Protein AF-A0A2I1HWB1-F1 (afdb_monomer_lite)

Radius of gyration: 27.16 Å; chains: 1; bounding box: 50×73×64 Å

Foldseek 3Di:
DDDDPDDPDPPPPPVPVVVVVVVVVVLVVLCVVPVDPVVSVVVVVVVVVVVVVVVVVVVVVVVVLVVLQVLDDDLVNVVQQLVQQDPQLFGAQDPSNCVSVVHPDLVVQLVVVLVPDPDPVVVPFDSSLSRRLSSLVSCVRRVVVPCVSCVVSSVSSLVSNCVRNVDVVVSVVRD

Structure (mmCIF, N/CA/C/O backbone):
data_AF-A0A2I1HWB1-F1
#
_entry.id   AF-A0A2I1HWB1-F1
#
loop_
_atom_site.group_PDB
_atom_site.id
_atom_site.type_symbol
_atom_site.label_atom_id
_atom_site.label_alt_id
_atom_site.label_comp_id
_atom_site.label_asym_id
_atom_site.label_entity_id
_atom_site.label_seq_id
_atom_site.pdbx_PDB_ins_code
_atom_site.Cartn_x
_atom_site.Cartn_y
_atom_site.Cartn_z
_atom_site.occupancy
_atom_site.B_iso_or_equiv
_atom_site.auth_seq_id
_atom_site.auth_comp_id
_atom_site.auth_asym_id
_atom_site.auth_atom_id
_atom_site.pdbx_PDB_model_num
ATOM 1 N N . MET A 1 1 ? -14.215 53.700 -42.408 1.00 37.03 1 MET A N 1
ATOM 2 C CA . MET A 1 1 ? -14.266 52.591 -41.430 1.00 37.03 1 MET A CA 1
ATOM 3 C C . MET A 1 1 ? -14.197 53.229 -40.049 1.00 37.03 1 MET A C 1
ATOM 5 O O . MET A 1 1 ? -13.165 53.794 -39.734 1.00 37.03 1 MET A O 1
ATOM 9 N N . LEU A 1 2 ? -15.313 53.517 -39.370 1.00 34.25 2 LEU A N 1
ATOM 10 C CA . LEU A 1 2 ? -16.105 52.583 -38.546 1.00 34.25 2 LEU A CA 1
ATOM 11 C C . LEU A 1 2 ? -15.221 51.738 -37.621 1.00 34.25 2 LEU A C 1
ATOM 13 O O . LEU A 1 2 ? -14.525 50.856 -38.109 1.00 34.25 2 LEU A O 1
ATOM 17 N N . GLY A 1 3 ? -15.300 51.977 -36.308 1.00 31.09 3 GLY A N 1
ATOM 18 C CA . GLY A 1 3 ? -14.721 51.062 -35.323 1.00 31.09 3 GLY A CA 1
ATOM 19 C C . GLY A 1 3 ? -14.588 51.620 -33.908 1.00 31.09 3 GLY A C 1
ATOM 20 O O . GLY A 1 3 ? -13.484 51.863 -33.449 1.00 31.09 3 GLY A O 1
ATOM 21 N N . TYR A 1 4 ? -15.724 51.824 -33.245 1.00 31.94 4 TYR A N 1
ATOM 22 C CA . TYR A 1 4 ? -15.914 52.014 -31.803 1.00 31.94 4 TYR A CA 1
ATOM 23 C C . TYR A 1 4 ? -14.840 51.389 -30.889 1.00 31.94 4 TYR A C 1
ATOM 25 O O . TYR A 1 4 ? -14.662 50.173 -30.892 1.00 31.94 4 TYR A O 1
ATOM 33 N N . LEU A 1 5 ? -14.278 52.181 -29.971 1.00 36.12 5 LEU A N 1
ATOM 34 C CA . LEU A 1 5 ? -13.826 51.670 -28.674 1.00 36.12 5 LEU A CA 1
ATOM 35 C C . LEU A 1 5 ? -14.910 51.990 -27.643 1.00 36.12 5 LEU A C 1
ATOM 37 O O . LEU A 1 5 ? -15.024 53.106 -27.141 1.00 36.12 5 LEU A O 1
ATOM 41 N N . ARG A 1 6 ? -15.766 50.989 -27.408 1.00 40.72 6 ARG A N 1
ATOM 42 C CA . ARG A 1 6 ? -16.712 50.940 -26.291 1.00 40.72 6 ARG A CA 1
ATOM 43 C C . ARG A 1 6 ? -15.929 50.935 -24.979 1.00 40.72 6 ARG A C 1
ATOM 45 O O . ARG A 1 6 ? -14.989 50.163 -24.815 1.00 40.72 6 ARG A O 1
ATOM 52 N N . THR A 1 7 ? -16.373 51.762 -24.044 1.00 40.53 7 THR A N 1
ATOM 53 C CA . THR A 1 7 ? -16.008 51.720 -22.630 1.00 40.53 7 THR A CA 1
ATOM 54 C C . THR A 1 7 ? -16.395 50.362 -22.044 1.00 40.53 7 THR A C 1
ATOM 56 O O . THR A 1 7 ? -17.582 50.044 -21.971 1.00 40.53 7 THR A O 1
ATOM 59 N N . ALA A 1 8 ? -15.415 49.557 -21.635 1.00 36.12 8 ALA A N 1
ATOM 60 C CA . ALA A 1 8 ? -15.662 48.403 -20.782 1.00 36.12 8 ALA A CA 1
ATOM 61 C C . ALA A 1 8 ? -15.860 48.916 -19.351 1.00 36.12 8 ALA A C 1
ATOM 63 O O . ALA A 1 8 ? -14.902 49.159 -18.620 1.00 36.12 8 ALA A O 1
ATOM 64 N N . THR A 1 9 ? -17.118 49.149 -18.985 1.00 39.22 9 THR A N 1
ATOM 65 C CA . THR A 1 9 ? -17.542 49.215 -17.590 1.00 39.22 9 THR A CA 1
ATOM 66 C C . THR A 1 9 ? -17.206 47.881 -16.932 1.00 39.22 9 THR A C 1
ATOM 68 O O . THR A 1 9 ? -17.590 46.816 -17.411 1.00 39.22 9 THR A O 1
ATOM 71 N N . THR A 1 10 ? -16.430 47.950 -15.860 1.00 41.94 10 THR A N 1
ATOM 72 C CA . THR A 1 10 ? -16.093 46.834 -14.983 1.00 41.94 10 THR A CA 1
ATOM 73 C C . THR A 1 10 ? -17.340 46.388 -14.222 1.00 41.94 10 THR A C 1
ATOM 75 O O . THR A 1 10 ? -17.649 46.937 -13.167 1.00 41.94 10 THR A O 1
ATOM 78 N N . ASP A 1 11 ? -18.050 45.382 -14.729 1.00 41.69 11 ASP A N 1
ATOM 79 C CA . ASP A 1 11 ? -19.079 44.659 -13.969 1.00 41.69 11 ASP A CA 1
ATOM 80 C C . ASP A 1 11 ? -18.426 43.657 -13.001 1.00 41.69 11 ASP A C 1
ATOM 82 O O . ASP A 1 11 ? -18.587 42.443 -13.122 1.00 41.69 11 ASP A O 1
ATOM 86 N N . THR A 1 12 ? -17.671 44.167 -12.023 1.00 48.50 12 THR A N 1
ATOM 87 C CA . THR A 1 12 ? -17.105 43.349 -10.931 1.00 48.50 12 THR A CA 1
ATOM 88 C C . THR A 1 12 ? -17.869 43.518 -9.607 1.00 48.50 12 THR A C 1
ATOM 90 O O . THR A 1 12 ? -17.564 42.822 -8.647 1.00 48.50 12 THR A O 1
ATOM 93 N N . ASP A 1 13 ? -18.915 44.353 -9.538 1.00 46.59 13 ASP A N 1
ATOM 94 C CA . ASP A 1 13 ? -19.589 44.659 -8.259 1.00 46.59 13 ASP A CA 1
ATOM 95 C C . ASP A 1 13 ? -20.972 44.014 -8.042 1.00 46.59 13 ASP A C 1
ATOM 97 O O . ASP A 1 13 ? -21.455 43.968 -6.910 1.00 46.59 13 ASP A O 1
ATOM 101 N N . ASN A 1 14 ? -21.610 43.419 -9.057 1.00 46.72 14 ASN A N 1
ATOM 102 C CA . ASN A 1 14 ? -22.974 42.881 -8.887 1.00 46.72 14 ASN A CA 1
ATOM 103 C C . ASN A 1 14 ? -23.037 41.441 -8.327 1.00 46.72 14 ASN A C 1
A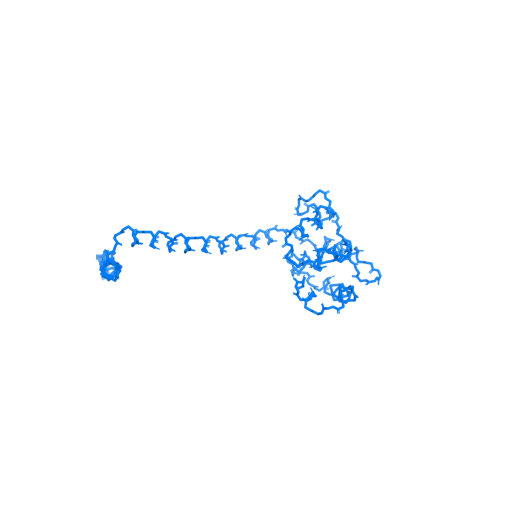TOM 105 O O . ASN A 1 14 ? -24.081 40.989 -7.863 1.00 46.72 14 ASN A O 1
ATOM 109 N N . SER A 1 15 ? -21.925 40.696 -8.338 1.00 49.84 15 SER A N 1
ATOM 110 C CA . SER A 1 15 ? -21.883 39.320 -7.804 1.00 49.84 15 SER A CA 1
ATOM 111 C C . SER A 1 15 ? -21.614 39.263 -6.291 1.00 49.84 15 SER A C 1
ATOM 113 O O . SER A 1 15 ? -21.851 38.230 -5.663 1.00 49.84 15 SER A O 1
ATOM 115 N N . SER A 1 16 ? -21.116 40.354 -5.701 1.00 59.69 16 SER A N 1
ATOM 116 C CA . SER A 1 16 ? -20.668 40.426 -4.302 1.00 59.69 16 SER A CA 1
ATOM 117 C C . SER A 1 16 ? -21.818 40.715 -3.318 1.00 59.69 16 SER A C 1
ATOM 119 O O . SER A 1 16 ? -21.900 40.119 -2.237 1.00 59.69 16 SER A O 1
ATOM 121 N N . SER A 1 17 ? -22.774 41.567 -3.708 1.00 68.69 17 SER A N 1
ATOM 122 C CA . SER A 1 17 ? -23.913 41.969 -2.862 1.00 68.69 17 SER A CA 1
ATOM 123 C C . SER A 1 17 ? -24.892 40.818 -2.596 1.00 68.69 17 SER A C 1
ATOM 125 O O . SER A 1 17 ? -25.310 40.597 -1.462 1.00 68.69 17 SER A O 1
ATOM 127 N N . ALA A 1 18 ? -25.198 40.005 -3.611 1.00 73.38 18 ALA A N 1
ATOM 128 C CA . ALA A 1 18 ? -26.152 38.905 -3.474 1.00 73.38 18 ALA A CA 1
ATOM 129 C C . ALA A 1 18 ? -25.617 37.740 -2.618 1.00 73.38 18 ALA A C 1
ATOM 131 O O . ALA A 1 18 ? -26.373 37.099 -1.883 1.00 73.38 18 ALA A O 1
ATOM 132 N N . VAL A 1 19 ? -24.315 37.440 -2.706 1.00 77.56 19 VAL A N 1
ATOM 133 C CA . VAL A 1 19 ? -23.676 36.389 -1.891 1.00 77.56 19 VAL A CA 1
ATOM 134 C C . VAL A 1 19 ? -23.590 36.825 -0.430 1.00 77.56 19 VAL A C 1
ATOM 136 O O . VAL A 1 19 ? -23.926 36.046 0.465 1.00 77.56 19 VAL A O 1
ATOM 139 N N . SER A 1 20 ? -23.210 38.080 -0.184 1.00 83.44 20 SER A N 1
ATOM 140 C CA . SER A 1 20 ? -23.140 38.636 1.170 1.00 83.44 20 SER A CA 1
ATOM 141 C C . SER A 1 20 ? -24.519 38.754 1.832 1.00 83.44 20 SER A C 1
ATOM 143 O O . SER A 1 20 ? -24.651 38.395 3.004 1.00 83.44 20 SER A O 1
ATOM 145 N N . GLU A 1 21 ? -25.571 39.133 1.097 1.00 91.12 21 GLU A N 1
ATOM 146 C CA . GLU A 1 21 ? -26.950 39.128 1.613 1.00 91.12 21 GLU A CA 1
ATOM 147 C C . GLU A 1 21 ? -27.438 37.727 2.000 1.00 91.12 21 GLU A C 1
ATOM 149 O O . GLU A 1 21 ? -28.035 37.545 3.064 1.00 91.12 21 GLU A O 1
ATOM 154 N N . LYS A 1 22 ? -27.184 36.717 1.158 1.00 91.75 22 LYS A N 1
ATOM 155 C CA . LYS A 1 22 ? -27.556 35.324 1.456 1.00 91.75 22 LYS A CA 1
ATOM 156 C C . LYS A 1 22 ? -26.813 34.794 2.680 1.00 91.75 22 LYS A C 1
ATOM 158 O O . LYS A 1 22 ? -27.425 34.141 3.522 1.00 91.75 22 LYS A O 1
ATOM 163 N N . TYR A 1 23 ? -25.523 35.109 2.802 1.00 88.00 23 TYR A N 1
ATOM 164 C CA . TYR A 1 23 ? -24.730 34.749 3.974 1.00 88.00 23 TYR A CA 1
ATOM 165 C C . TYR A 1 23 ? -25.284 35.401 5.246 1.00 88.00 23 TYR A C 1
ATOM 167 O O . TYR A 1 23 ? -25.476 34.718 6.250 1.00 88.00 23 TYR A O 1
ATOM 175 N N . LYS A 1 24 ? -25.622 36.695 5.190 1.00 91.81 24 LYS A N 1
ATOM 176 C CA . LYS A 1 24 ? -26.217 37.417 6.320 1.00 91.81 24 LYS A CA 1
ATOM 177 C C . LYS A 1 24 ? -27.532 36.777 6.777 1.00 91.81 24 LYS A C 1
ATOM 179 O O . LYS A 1 24 ? -27.665 36.474 7.957 1.00 91.81 24 LYS A O 1
ATOM 184 N N . LYS A 1 25 ? -28.447 36.475 5.847 1.00 93.75 25 LYS A N 1
ATOM 185 C CA . LYS A 1 25 ? -29.715 35.782 6.152 1.00 93.75 25 LYS A CA 1
ATOM 186 C C . LYS A 1 25 ? -29.494 34.406 6.787 1.00 93.75 25 LYS A C 1
ATOM 188 O O . LYS A 1 25 ? -30.199 34.041 7.722 1.00 93.75 25 LYS A O 1
ATOM 193 N N . ALA A 1 26 ? -28.508 33.645 6.308 1.00 91.38 26 ALA A N 1
ATOM 194 C CA . ALA A 1 26 ? -28.163 32.349 6.893 1.00 91.38 26 ALA A CA 1
ATOM 195 C C . ALA A 1 26 ? -27.617 32.481 8.326 1.00 91.38 26 ALA A C 1
ATOM 197 O O . ALA A 1 26 ? -27.939 31.657 9.182 1.00 91.38 26 ALA A O 1
ATOM 198 N N . ARG A 1 27 ? -26.831 33.530 8.604 1.00 90.75 27 ARG A N 1
ATOM 199 C CA . ARG A 1 27 ? -26.348 33.833 9.960 1.00 90.75 27 ARG A CA 1
ATOM 200 C C . ARG A 1 27 ? -27.473 34.263 10.889 1.00 90.75 27 ARG A C 1
ATOM 202 O O . ARG A 1 27 ? -27.588 33.695 11.962 1.00 90.75 27 ARG A O 1
ATOM 209 N N . GLU A 1 28 ? -28.343 35.167 10.450 1.00 94.19 28 GLU A N 1
ATOM 210 C CA . GLU A 1 28 ? -29.527 35.584 11.217 1.00 94.19 28 GLU A CA 1
ATOM 211 C C . GLU A 1 28 ? -30.440 34.394 11.557 1.00 94.19 28 GLU A C 1
ATOM 213 O O . GLU A 1 28 ? -30.919 34.274 12.687 1.00 94.19 28 GLU A O 1
ATOM 218 N N . TYR A 1 29 ? -30.637 33.475 10.605 1.00 94.31 29 TYR A N 1
ATOM 219 C CA . TYR A 1 29 ? -31.360 32.227 10.845 1.00 94.31 29 TYR A CA 1
ATOM 220 C C . TYR A 1 29 ? -30.686 31.377 11.931 1.00 94.31 29 TYR A C 1
ATOM 222 O O . TYR A 1 29 ? -31.354 30.987 12.885 1.00 94.31 29 TYR A O 1
ATOM 230 N N . LEU A 1 30 ? -29.375 31.125 11.831 1.00 91.75 30 LEU A N 1
ATOM 231 C CA . LEU A 1 30 ? -28.627 30.354 12.834 1.00 91.75 30 LEU A CA 1
ATOM 232 C C . LEU A 1 30 ? -28.703 30.989 14.226 1.00 91.75 30 LEU A C 1
ATOM 234 O O . LEU A 1 30 ? -29.016 30.283 15.183 1.00 91.75 30 LEU A O 1
ATOM 238 N N . SER A 1 31 ? -28.510 32.307 14.329 1.00 93.00 31 SER A N 1
ATOM 239 C CA . SER A 1 31 ? -28.640 33.035 15.597 1.00 93.00 31 SER A CA 1
ATOM 240 C C . SER A 1 31 ? -30.031 32.866 16.207 1.00 93.00 31 SER A C 1
ATOM 242 O O . SER A 1 31 ? -30.157 32.656 17.412 1.00 93.00 31 SER A O 1
ATOM 244 N N . THR A 1 32 ? -31.078 32.899 15.373 1.00 95.19 32 THR A N 1
ATOM 245 C CA . THR A 1 32 ? -32.471 32.700 15.810 1.00 95.19 32 THR A CA 1
ATOM 246 C C . THR A 1 32 ? -32.729 31.270 16.289 1.00 95.19 32 THR A C 1
ATOM 248 O O . THR A 1 32 ? -33.446 31.077 17.265 1.00 95.19 32 THR A O 1
ATOM 251 N N . GLN A 1 33 ? -32.163 30.264 15.614 1.00 94.75 33 GLN A N 1
ATOM 252 C CA . GLN A 1 33 ? -32.350 28.856 15.984 1.00 94.75 33 GLN A CA 1
ATOM 253 C C . GLN A 1 33 ? -31.586 28.470 17.256 1.00 94.75 33 GLN A C 1
ATOM 255 O O . GLN A 1 33 ? -32.083 27.672 18.046 1.00 94.75 33 GLN A O 1
ATOM 260 N N . ILE A 1 34 ? -30.372 28.996 17.434 1.00 93.88 34 ILE A N 1
ATOM 261 C CA . ILE A 1 34 ? -29.475 28.597 18.525 1.00 93.88 34 ILE A CA 1
ATOM 262 C C . ILE A 1 34 ? -29.767 29.405 19.793 1.00 93.88 34 ILE A C 1
ATOM 264 O O . ILE A 1 34 ? -29.748 28.849 20.887 1.00 93.88 34 ILE A O 1
ATOM 268 N N . GLY A 1 35 ? -30.023 30.712 19.667 1.00 92.19 35 GLY A N 1
ATOM 269 C CA . GLY A 1 35 ? -30.305 31.603 20.800 1.00 92.19 35 GLY A CA 1
ATOM 270 C C . GLY A 1 35 ? -29.120 31.866 21.745 1.00 92.19 35 GLY A C 1
ATOM 271 O O . GLY A 1 35 ? -29.223 32.724 22.618 1.00 92.19 35 GLY A O 1
ATOM 272 N N . ASP A 1 36 ? -27.992 31.177 21.555 1.00 95.25 36 ASP A N 1
ATOM 273 C CA . ASP A 1 36 ? -26.737 31.333 22.292 1.00 95.25 36 ASP A CA 1
ATOM 274 C C . ASP A 1 36 ? -25.605 31.695 21.321 1.00 95.25 36 ASP A C 1
ATOM 276 O O . ASP A 1 36 ? -25.228 30.924 20.434 1.00 95.25 36 ASP A O 1
ATOM 280 N N . LYS A 1 37 ? -25.049 32.895 21.509 1.00 90.31 37 LYS A N 1
ATOM 281 C CA . LYS A 1 37 ? -23.998 33.443 20.651 1.00 90.31 37 LYS A CA 1
ATOM 282 C C . LYS A 1 37 ? -22.680 32.668 20.753 1.00 90.31 37 LYS A C 1
ATOM 284 O O . LYS A 1 37 ? -22.003 32.508 19.740 1.00 90.31 37 LYS A O 1
ATOM 289 N N . HIS A 1 38 ? -22.308 32.202 21.946 1.00 91.56 38 HIS A N 1
ATOM 290 C CA . HIS A 1 38 ? -21.062 31.458 22.137 1.00 91.56 38 HIS A CA 1
ATOM 291 C C . HIS A 1 38 ? -21.160 30.089 21.461 1.00 91.56 38 HIS A C 1
ATOM 293 O O . HIS A 1 38 ? -20.250 29.682 20.740 1.00 91.56 38 HIS A O 1
ATOM 299 N N . LEU A 1 39 ? -22.299 29.412 21.629 1.00 91.69 39 LEU A N 1
ATOM 300 C CA . LEU A 1 39 ? -22.554 28.133 20.973 1.00 91.69 39 LEU A CA 1
ATOM 301 C C . LEU A 1 39 ? -22.601 28.271 19.442 1.00 91.69 39 LEU A C 1
ATOM 303 O O . LEU A 1 39 ? -22.058 27.421 18.736 1.00 91.69 39 LEU A O 1
ATOM 307 N N . GLU A 1 40 ? -23.207 29.342 18.915 1.00 90.56 40 GLU A N 1
ATOM 308 C CA . GLU A 1 40 ? -23.186 29.635 17.476 1.00 90.56 40 GLU A CA 1
ATOM 309 C C . GLU A 1 40 ? -21.745 29.762 16.951 1.00 90.56 40 GLU A C 1
ATOM 311 O O . GLU A 1 40 ? -21.378 29.091 15.980 1.00 90.56 40 GLU A O 1
ATOM 316 N N . GLU A 1 41 ? -20.922 30.601 17.588 1.00 91.50 41 GLU A N 1
ATOM 317 C CA . GLU A 1 41 ? -19.525 30.814 17.191 1.00 91.50 41 GLU A CA 1
ATOM 318 C C . GLU A 1 41 ? -18.714 29.510 17.224 1.00 91.50 41 GLU A C 1
ATOM 320 O O . GLU A 1 41 ? -17.980 29.218 16.270 1.00 91.50 41 GLU A O 1
ATOM 325 N N . ASP A 1 42 ? -18.906 28.689 18.260 1.00 92.94 42 ASP A N 1
ATOM 326 C CA . ASP A 1 42 ? -18.266 27.379 18.385 1.00 92.94 42 ASP A CA 1
ATOM 327 C C . ASP A 1 42 ? -18.670 26.424 17.253 1.00 92.94 42 ASP A C 1
ATOM 329 O O . ASP A 1 42 ? -17.800 25.792 16.644 1.00 92.94 42 ASP A O 1
ATOM 333 N N . ILE A 1 43 ? -19.961 26.355 16.902 1.00 91.94 43 ILE A N 1
ATOM 334 C CA . ILE A 1 43 ? -20.465 25.501 15.811 1.00 91.94 43 ILE A CA 1
ATOM 335 C C . ILE A 1 43 ? -19.853 25.905 14.469 1.00 91.94 43 ILE A C 1
ATOM 337 O O . ILE A 1 43 ? -19.418 25.044 13.698 1.00 91.94 43 ILE A O 1
ATOM 341 N N . ILE A 1 44 ? -19.791 27.202 14.170 1.00 92.75 44 ILE A N 1
ATOM 342 C CA . ILE A 1 44 ? -19.230 27.684 12.900 1.00 92.75 44 ILE A CA 1
ATOM 343 C C . ILE A 1 44 ? -17.732 27.451 12.840 1.00 92.75 44 ILE A C 1
ATOM 345 O O . ILE A 1 44 ? -17.224 27.019 11.804 1.00 92.75 44 ILE A O 1
ATOM 349 N N . LYS A 1 45 ? -17.019 27.700 13.940 1.00 94.25 45 LYS A N 1
ATOM 350 C CA . LYS A 1 45 ? -15.582 27.439 14.022 1.00 94.25 45 LYS A CA 1
ATOM 351 C C . LYS A 1 45 ? -15.288 25.953 13.837 1.00 94.25 45 LYS A C 1
ATOM 353 O O . LYS A 1 45 ? -14.411 25.608 13.046 1.00 94.25 45 LYS A O 1
ATOM 358 N N . ALA A 1 46 ? -16.044 25.081 14.506 1.00 95.38 46 ALA A N 1
ATOM 359 C CA . ALA A 1 46 ? -15.924 23.635 14.355 1.00 95.38 46 ALA A CA 1
ATOM 360 C C . ALA A 1 46 ? -16.229 23.189 12.917 1.00 95.38 46 ALA A C 1
ATOM 362 O O . ALA A 1 46 ? -15.443 22.456 12.320 1.00 95.38 46 ALA A O 1
ATOM 363 N N . SER A 1 47 ? -17.316 23.689 12.325 1.00 94.62 47 SER A N 1
ATOM 364 C CA . SER A 1 47 ? -17.713 23.357 10.950 1.00 94.62 47 SER A CA 1
ATOM 365 C C . SER A 1 47 ? -16.678 23.830 9.925 1.00 94.62 47 SER A C 1
ATOM 367 O O . SER A 1 47 ? -16.284 23.068 9.045 1.00 94.62 47 SER A O 1
ATOM 369 N N . SER A 1 48 ? -16.185 25.064 10.068 1.00 93.88 48 SER A N 1
ATOM 370 C CA . SER A 1 48 ? -15.125 25.628 9.224 1.00 93.88 48 SER A CA 1
ATOM 371 C C . SER A 1 48 ? -13.848 24.795 9.310 1.00 93.88 48 SER A C 1
ATOM 373 O O . SER A 1 48 ? -13.281 24.419 8.284 1.00 93.88 48 SER A O 1
ATOM 375 N N . LYS A 1 49 ? -13.446 24.412 10.530 1.00 94.94 49 LYS A N 1
ATOM 376 C CA . LYS A 1 49 ? -12.303 23.524 10.747 1.00 94.94 49 LYS A CA 1
ATOM 377 C C . LYS A 1 49 ? -12.474 22.190 10.019 1.00 94.94 49 LYS A C 1
ATOM 379 O O . LYS A 1 49 ? -11.568 21.794 9.300 1.00 94.94 49 LYS A O 1
ATOM 384 N N . VAL A 1 50 ? -13.634 21.537 10.127 1.00 96.56 50 VAL A N 1
ATOM 385 C CA . VAL A 1 50 ? -13.895 20.265 9.425 1.00 96.56 50 VAL A CA 1
ATOM 386 C C . VAL A 1 50 ? -13.768 20.419 7.906 1.00 96.56 50 VAL A C 1
ATOM 388 O O . VAL A 1 50 ? -13.165 19.564 7.256 1.00 96.56 50 VAL A O 1
ATOM 391 N N . VAL A 1 51 ? -14.298 21.505 7.331 1.00 94.25 51 VAL A N 1
ATOM 392 C CA . VAL A 1 51 ? -14.183 21.781 5.888 1.00 94.25 51 VAL A CA 1
ATOM 393 C C . VAL A 1 51 ? -12.721 21.966 5.474 1.00 94.25 51 VAL A C 1
ATOM 395 O O . VAL A 1 51 ? -12.299 21.396 4.464 1.00 94.25 51 VAL A O 1
ATOM 398 N N . ILE A 1 52 ? -11.944 22.725 6.252 1.00 93.94 52 ILE A N 1
ATOM 399 C CA . ILE A 1 52 ? -10.514 22.955 6.003 1.00 93.94 52 ILE A CA 1
ATOM 400 C C . ILE A 1 52 ? -9.729 21.645 6.114 1.00 93.94 52 ILE A C 1
ATOM 402 O O . ILE A 1 52 ? -8.975 21.320 5.196 1.00 93.94 52 ILE A O 1
ATOM 406 N N . ASP A 1 53 ? -9.934 20.877 7.184 1.00 93.00 53 ASP A N 1
ATOM 407 C CA . ASP A 1 53 ? -9.218 19.626 7.448 1.00 93.00 53 ASP A CA 1
ATOM 408 C C . ASP A 1 53 ? -9.486 18.610 6.326 1.00 93.00 53 ASP A C 1
ATOM 410 O O . ASP A 1 53 ? -8.549 18.087 5.722 1.00 93.00 53 ASP A O 1
ATOM 414 N N . LYS A 1 54 ? -10.756 18.406 5.946 1.00 91.31 54 LYS A N 1
ATOM 415 C CA . LYS A 1 54 ? -11.126 17.481 4.859 1.00 91.31 54 LYS A CA 1
ATOM 416 C C . LYS A 1 54 ? -10.621 17.926 3.491 1.00 91.31 54 LYS A C 1
ATOM 418 O O . LYS A 1 54 ? -10.186 17.093 2.693 1.00 91.31 54 LYS A O 1
ATOM 423 N N . SER A 1 55 ? -10.655 19.228 3.211 1.00 87.75 55 SER A N 1
ATOM 424 C CA . SER A 1 55 ? -10.099 19.765 1.963 1.00 87.75 55 SER A CA 1
ATOM 425 C C . SER A 1 55 ? -8.580 19.584 1.915 1.00 87.75 55 SER A C 1
ATOM 427 O O . SER A 1 55 ? -8.041 19.190 0.881 1.00 87.75 55 SER A O 1
ATOM 429 N N . SER A 1 56 ? -7.898 19.796 3.042 1.00 90.12 56 SER A N 1
ATOM 430 C CA . SER A 1 56 ? -6.446 19.632 3.170 1.00 90.12 56 SER A CA 1
ATOM 431 C C . SER A 1 56 ? -6.018 18.168 3.054 1.00 90.12 56 SER A C 1
ATOM 433 O O . SER A 1 56 ? -5.052 17.883 2.353 1.00 90.12 56 SER A O 1
ATOM 435 N N . GLU A 1 57 ? -6.757 17.228 3.658 1.00 89.81 57 GLU A N 1
ATOM 436 C CA . GLU A 1 57 ? -6.543 15.780 3.488 1.00 89.81 57 GLU A CA 1
ATOM 437 C C . GLU A 1 57 ? -6.587 15.383 2.006 1.00 89.81 57 GLU A C 1
ATOM 439 O O . GLU A 1 57 ? -5.684 14.703 1.515 1.00 89.81 57 GLU A O 1
ATOM 444 N N . LYS A 1 58 ? -7.598 15.869 1.271 1.00 87.38 58 LYS A N 1
ATOM 445 C CA . LYS A 1 58 ? -7.746 15.606 -0.166 1.00 87.38 58 LYS A CA 1
ATOM 446 C C . LYS A 1 58 ? -6.582 16.174 -0.982 1.00 87.38 58 LYS A C 1
ATOM 448 O O . LYS A 1 58 ? -6.072 15.490 -1.868 1.00 87.38 58 LYS A O 1
ATOM 453 N N . VAL A 1 59 ? -6.167 17.413 -0.702 1.00 88.44 59 VAL A N 1
ATOM 454 C CA . VAL A 1 59 ? -5.012 18.036 -1.374 1.00 88.44 59 VAL A CA 1
ATOM 455 C C . VAL A 1 59 ? -3.735 17.251 -1.073 1.00 88.44 59 VAL A C 1
ATOM 457 O O . VAL A 1 59 ? -2.998 16.926 -1.998 1.00 88.44 59 VAL A O 1
ATOM 460 N N . ALA A 1 60 ? -3.507 16.864 0.184 1.00 87.81 60 ALA A N 1
ATOM 461 C CA . ALA A 1 60 ? -2.347 16.070 0.574 1.00 87.81 60 ALA A CA 1
ATOM 462 C C . ALA A 1 60 ? -2.319 14.696 -0.116 1.00 87.81 60 ALA A C 1
ATOM 464 O O . ALA A 1 60 ? -1.255 14.245 -0.536 1.00 87.81 60 ALA A O 1
ATOM 465 N N . GLU A 1 61 ? -3.465 14.023 -0.263 1.00 83.56 61 GLU A N 1
ATOM 466 C CA . GLU A 1 61 ? -3.548 12.756 -0.999 1.00 83.56 61 GLU A CA 1
ATOM 467 C C . GLU A 1 61 ? -3.239 12.934 -2.492 1.00 83.56 61 GLU A C 1
ATOM 469 O O . GLU A 1 61 ? -2.483 12.145 -3.061 1.00 83.56 61 GLU A O 1
ATOM 474 N N . ALA A 1 62 ? -3.773 13.986 -3.121 1.00 80.75 62 ALA A N 1
ATOM 475 C CA . ALA A 1 62 ? -3.470 14.303 -4.515 1.00 80.75 62 ALA A CA 1
ATOM 476 C C . ALA A 1 62 ? -1.973 14.586 -4.710 1.00 80.75 62 ALA A C 1
ATOM 478 O O . ALA A 1 62 ? -1.350 13.985 -5.580 1.00 80.75 62 ALA A O 1
ATOM 479 N N . SER A 1 63 ? -1.369 15.409 -3.849 1.00 83.00 63 SER A N 1
ATOM 480 C CA . SER A 1 63 ? 0.070 15.692 -3.892 1.00 83.00 63 SER A CA 1
ATOM 481 C C . SER A 1 63 ? 0.926 14.435 -3.707 1.00 83.00 63 SER A C 1
ATOM 483 O O . SER A 1 63 ? 1.914 14.271 -4.415 1.00 83.00 63 SER A O 1
ATOM 485 N N . LYS A 1 64 ? 0.539 13.507 -2.817 1.00 85.00 64 LYS A N 1
ATOM 486 C CA . LYS A 1 64 ? 1.230 12.211 -2.664 1.00 85.00 64 LYS A CA 1
ATOM 487 C C . LYS A 1 64 ? 1.163 11.371 -3.942 1.00 85.00 64 LYS A C 1
ATOM 489 O O . LYS A 1 64 ? 2.161 10.765 -4.316 1.00 85.00 64 LYS A O 1
ATOM 494 N N . LYS A 1 65 ? 0.011 11.343 -4.623 1.00 79.75 65 LYS A N 1
ATOM 495 C CA . LYS A 1 65 ? -0.148 10.631 -5.903 1.00 79.75 65 LYS A CA 1
ATOM 496 C C . LYS A 1 65 ? 0.670 11.265 -7.026 1.00 79.75 65 LYS A C 1
ATOM 498 O O . LYS A 1 65 ? 1.234 10.532 -7.828 1.00 79.75 65 LYS A O 1
ATOM 503 N N . GLU A 1 66 ? 0.768 12.591 -7.077 1.00 80.94 66 GLU A N 1
ATOM 504 C CA . GLU A 1 66 ? 1.645 13.266 -8.043 1.00 80.94 66 GLU A CA 1
ATOM 505 C C . GLU A 1 66 ? 3.126 12.971 -7.765 1.00 80.94 66 GLU A C 1
ATOM 507 O O . GLU A 1 66 ? 3.849 12.625 -8.692 1.00 80.94 66 GLU A O 1
ATOM 512 N N . ALA A 1 67 ? 3.560 12.971 -6.498 1.00 80.19 67 ALA A N 1
ATOM 513 C CA . ALA A 1 67 ? 4.932 12.605 -6.132 1.00 80.19 67 ALA A CA 1
ATOM 514 C C . ALA A 1 67 ? 5.303 11.168 -6.554 1.00 80.19 67 ALA A C 1
ATOM 516 O O . ALA A 1 67 ? 6.442 10.909 -6.934 1.00 80.19 67 ALA A O 1
ATOM 517 N N . LEU A 1 68 ? 4.346 10.228 -6.555 1.00 81.19 68 LEU A N 1
ATOM 518 C CA . LEU A 1 68 ? 4.571 8.877 -7.088 1.00 81.19 68 LEU A CA 1
ATOM 519 C C . LEU A 1 68 ? 4.876 8.881 -8.593 1.00 81.19 68 LEU A C 1
ATOM 521 O O . LEU A 1 68 ? 5.660 8.051 -9.043 1.00 81.19 68 LEU A O 1
ATOM 525 N N . LYS A 1 69 ? 4.300 9.808 -9.371 1.00 75.69 69 LYS A N 1
ATOM 526 C CA . LYS A 1 69 ? 4.578 9.927 -10.815 1.00 75.69 69 LYS A CA 1
ATOM 527 C C . LYS A 1 69 ? 5.973 10.478 -11.099 1.00 75.69 69 LYS A C 1
ATOM 529 O O . LYS A 1 69 ? 6.519 10.216 -12.166 1.00 75.69 69 LYS A O 1
ATOM 534 N N . GLU A 1 70 ? 6.545 11.231 -10.162 1.00 78.38 70 GLU A N 1
ATOM 535 C CA . GLU A 1 70 ? 7.927 11.711 -10.252 1.00 78.38 70 GLU A CA 1
ATOM 536 C C . GLU A 1 70 ? 8.951 10.597 -9.995 1.00 78.38 70 GLU A C 1
ATOM 538 O O . GLU A 1 70 ? 10.122 10.741 -10.359 1.00 78.38 70 GLU A O 1
ATOM 543 N N . ILE A 1 71 ? 8.530 9.459 -9.421 1.00 82.31 71 ILE A N 1
ATOM 544 C CA . ILE A 1 71 ? 9.371 8.264 -9.335 1.00 82.31 71 ILE A CA 1
ATOM 545 C C . ILE A 1 71 ? 9.580 7.738 -10.755 1.00 82.31 71 ILE A C 1
ATOM 547 O O . ILE A 1 71 ? 8.802 6.948 -11.282 1.00 82.31 71 ILE A O 1
ATOM 551 N N . GLN A 1 72 ? 10.671 8.174 -11.379 1.00 77.38 72 GLN A N 1
ATOM 552 C CA . GLN A 1 72 ? 11.072 7.677 -12.684 1.00 77.38 72 GLN A CA 1
ATOM 553 C C . GLN A 1 72 ? 11.494 6.207 -12.564 1.00 77.38 72 GLN A C 1
ATOM 555 O O . GLN A 1 72 ? 12.513 5.893 -11.929 1.00 77.38 72 GLN A O 1
ATOM 560 N N . ILE A 1 73 ? 10.706 5.328 -13.186 1.00 86.88 73 ILE A N 1
ATOM 561 C CA . ILE A 1 73 ? 10.990 3.903 -13.365 1.00 86.88 73 ILE A CA 1
ATOM 562 C C . ILE A 1 73 ? 11.357 3.659 -14.819 1.00 86.88 73 ILE A C 1
ATOM 564 O O . ILE A 1 73 ? 10.651 4.094 -15.725 1.00 86.88 73 ILE A O 1
ATOM 568 N N . THR A 1 74 ? 12.462 2.955 -15.038 1.00 89.94 74 THR A N 1
ATOM 569 C CA . THR A 1 74 ? 12.858 2.491 -16.367 1.00 89.94 74 THR A CA 1
ATOM 570 C C . THR A 1 74 ? 12.492 1.014 -16.541 1.00 89.94 74 THR A C 1
ATOM 572 O O . THR A 1 74 ? 12.339 0.298 -15.543 1.00 89.94 74 THR A O 1
ATOM 575 N N . PRO A 1 75 ? 12.398 0.508 -17.782 1.00 90.25 75 PRO A N 1
ATOM 576 C CA . PRO A 1 75 ? 12.208 -0.919 -18.037 1.00 90.25 75 PRO A CA 1
ATOM 577 C C . PRO A 1 75 ? 13.257 -1.808 -17.351 1.00 90.25 75 PRO A C 1
ATOM 579 O O . PRO A 1 75 ? 12.946 -2.920 -16.933 1.00 90.25 75 PRO A O 1
ATOM 582 N N . GLU A 1 76 ? 14.497 -1.336 -17.199 1.00 91.75 76 GLU A N 1
ATOM 583 C CA . GLU A 1 76 ? 15.566 -2.052 -16.491 1.00 91.75 76 GLU A CA 1
ATOM 584 C C . GLU A 1 76 ? 15.270 -2.186 -14.995 1.00 91.75 76 GLU A C 1
ATOM 586 O O . GLU A 1 76 ? 15.425 -3.274 -14.445 1.00 91.75 76 GLU A O 1
ATOM 591 N N . ILE A 1 77 ? 14.790 -1.119 -14.345 1.00 92.88 77 ILE A N 1
ATOM 592 C CA . ILE A 1 77 ? 14.382 -1.166 -12.932 1.00 92.88 77 ILE A CA 1
ATOM 593 C C . ILE A 1 77 ? 13.208 -2.134 -12.762 1.00 92.88 77 ILE A C 1
ATOM 595 O O . ILE A 1 77 ? 13.242 -2.989 -11.875 1.00 92.88 77 ILE A O 1
ATOM 599 N N . THR A 1 78 ? 12.207 -2.063 -13.646 1.00 94.50 78 THR A N 1
ATOM 600 C CA . THR A 1 78 ? 11.087 -3.016 -13.661 1.00 94.50 78 THR A CA 1
ATOM 601 C C . THR A 1 78 ? 11.597 -4.451 -13.776 1.00 94.50 78 THR A C 1
ATOM 603 O O . THR A 1 78 ? 11.210 -5.290 -12.967 1.00 94.50 78 THR A O 1
ATOM 606 N N . LYS A 1 79 ? 12.522 -4.729 -14.710 1.00 93.69 79 LYS A N 1
ATOM 607 C CA . LYS A 1 79 ? 13.167 -6.044 -14.892 1.00 93.69 79 LYS A CA 1
ATOM 608 C C . LYS A 1 79 ? 13.890 -6.527 -13.635 1.00 93.69 79 LYS A C 1
ATOM 610 O O . LYS A 1 79 ? 13.749 -7.694 -13.276 1.00 93.69 79 LYS A O 1
ATOM 615 N N . THR A 1 80 ? 14.621 -5.643 -12.960 1.00 95.38 80 THR A N 1
ATOM 616 C CA . THR A 1 80 ? 15.305 -5.944 -11.692 1.00 95.38 80 THR A CA 1
ATOM 617 C C . THR A 1 80 ? 14.321 -6.280 -10.578 1.00 95.38 80 THR A C 1
ATOM 619 O O . THR A 1 80 ? 14.576 -7.183 -9.792 1.00 95.38 80 THR A O 1
ATOM 622 N N . ILE A 1 81 ? 13.179 -5.595 -10.503 1.00 95.88 81 ILE A N 1
ATOM 623 C CA . ILE A 1 81 ? 12.142 -5.926 -9.518 1.00 95.88 81 ILE A CA 1
ATOM 624 C C . ILE A 1 81 ? 11.489 -7.265 -9.875 1.00 95.88 81 ILE A C 1
ATOM 626 O O . ILE A 1 81 ? 11.374 -8.139 -9.024 1.00 95.88 81 ILE A O 1
ATOM 630 N N . VAL A 1 82 ? 11.104 -7.486 -11.137 1.00 96.50 82 VAL A N 1
ATOM 631 C CA . VAL A 1 82 ? 10.423 -8.736 -11.515 1.00 96.50 82 VAL A CA 1
ATOM 632 C C . VAL A 1 82 ? 11.319 -9.978 -11.458 1.00 96.50 82 VAL A C 1
ATOM 634 O O . VAL A 1 82 ? 10.806 -11.105 -11.484 1.00 96.50 82 VAL A O 1
ATOM 637 N N . SER A 1 83 ? 12.644 -9.802 -11.425 1.00 97.06 83 SER A N 1
ATOM 638 C CA . SER A 1 83 ? 13.613 -10.890 -11.270 1.00 97.06 83 SER A CA 1
ATOM 639 C C . SER A 1 83 ? 13.784 -11.340 -9.819 1.00 97.06 83 SER A C 1
ATOM 641 O O . SER A 1 83 ? 14.274 -12.446 -9.607 1.00 97.06 83 SER A O 1
ATOM 643 N N . 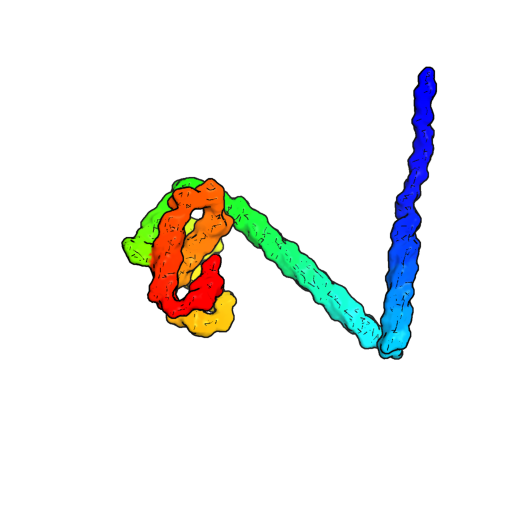THR A 1 84 ? 13.313 -10.564 -8.831 1.00 98.00 84 THR A N 1
ATOM 644 C CA . THR A 1 84 ? 13.277 -11.007 -7.426 1.00 98.00 84 THR A CA 1
ATOM 645 C C . THR A 1 84 ? 12.125 -11.972 -7.135 1.00 98.00 84 THR A C 1
ATOM 647 O O . THR A 1 84 ? 12.015 -12.469 -6.012 1.00 98.00 84 THR A O 1
ATOM 650 N N . GLN A 1 85 ? 11.262 -12.262 -8.124 1.00 98.38 85 GLN A N 1
ATOM 651 C CA . GLN A 1 85 ? 10.209 -13.259 -7.955 1.00 98.38 85 GLN A CA 1
ATOM 652 C C . GLN A 1 85 ? 10.809 -14.657 -7.804 1.00 98.38 85 GLN A C 1
ATOM 654 O O . GLN A 1 85 ? 11.530 -15.139 -8.682 1.00 98.38 85 GLN A O 1
ATOM 659 N N . LYS A 1 86 ? 10.436 -15.337 -6.725 1.00 98.25 86 LYS A N 1
ATOM 660 C CA . LYS A 1 86 ? 10.776 -16.731 -6.459 1.00 98.25 86 LYS A CA 1
ATOM 661 C C . LYS A 1 86 ? 9.886 -17.678 -7.258 1.00 98.25 86 LYS A C 1
ATOM 663 O O . LYS A 1 86 ? 8.862 -17.303 -7.827 1.00 98.25 86 LYS A O 1
ATOM 668 N N . THR A 1 87 ? 10.272 -18.949 -7.282 1.00 97.12 87 THR A N 1
ATOM 669 C CA . THR A 1 87 ? 9.531 -20.009 -7.981 1.00 97.12 87 THR A CA 1
ATOM 670 C C . THR A 1 87 ? 8.127 -20.244 -7.423 1.00 97.12 87 THR A C 1
ATOM 672 O O . THR A 1 87 ? 7.266 -20.711 -8.161 1.00 97.12 87 THR A O 1
ATOM 675 N N . ASP A 1 88 ? 7.882 -19.901 -6.157 1.00 97.25 88 ASP A N 1
ATOM 676 C CA . ASP A 1 88 ? 6.571 -19.979 -5.501 1.00 97.25 88 ASP A CA 1
ATOM 677 C C . ASP A 1 88 ? 5.660 -18.771 -5.794 1.00 97.25 88 ASP A C 1
ATOM 679 O O . ASP A 1 88 ? 4.544 -18.714 -5.287 1.00 97.25 88 ASP A O 1
ATOM 683 N N . GLY A 1 89 ? 6.127 -17.808 -6.597 1.00 97.69 89 GLY A N 1
ATOM 684 C CA . GLY A 1 89 ? 5.402 -16.585 -6.943 1.00 97.69 89 GLY A CA 1
ATOM 685 C C . GLY A 1 89 ? 5.641 -15.410 -5.989 1.00 97.69 89 GLY A C 1
ATOM 686 O O . GLY A 1 89 ? 5.294 -14.281 -6.338 1.00 97.69 89 GLY A O 1
ATOM 687 N N . SER A 1 90 ? 6.269 -15.624 -4.829 1.00 98.31 90 SER A N 1
ATOM 688 C CA . SER A 1 90 ? 6.577 -14.547 -3.878 1.00 98.31 90 SER A CA 1
ATOM 689 C C . SER A 1 90 ? 7.675 -13.611 -4.390 1.00 98.31 90 SER A C 1
ATOM 691 O O . SER A 1 90 ? 8.511 -14.004 -5.204 1.00 98.31 90 SER A O 1
ATOM 693 N N . PHE A 1 91 ? 7.693 -12.371 -3.900 1.00 98.50 91 PHE A N 1
ATOM 694 C CA . PHE A 1 91 ? 8.749 -11.398 -4.191 1.00 98.50 91 PHE A CA 1
ATOM 695 C C . PHE A 1 91 ? 9.575 -11.068 -2.952 1.00 98.50 91 PHE A C 1
ATOM 697 O O . PHE A 1 91 ? 9.055 -10.987 -1.837 1.00 98.50 91 PHE A O 1
ATOM 704 N N . GLU A 1 92 ? 10.852 -10.778 -3.184 1.00 97.88 92 GLU A N 1
ATOM 705 C CA . GLU A 1 92 ? 11.674 -10.001 -2.256 1.00 97.88 92 GLU A CA 1
ATOM 706 C C . GLU A 1 92 ? 11.629 -8.519 -2.631 1.00 97.88 92 GLU A C 1
ATOM 708 O O . GLU A 1 92 ? 11.566 -8.165 -3.813 1.00 97.88 92 GLU A O 1
ATOM 713 N N . VAL A 1 93 ? 11.717 -7.647 -1.626 1.00 97.81 93 VAL A N 1
ATOM 714 C CA . VAL A 1 93 ? 11.870 -6.206 -1.859 1.00 97.81 93 VAL A CA 1
ATOM 715 C C . VAL A 1 93 ? 13.295 -5.939 -2.335 1.00 97.81 93 VAL A C 1
ATOM 717 O O . VAL A 1 93 ? 14.260 -6.184 -1.612 1.00 97.81 93 VAL A O 1
ATOM 720 N N . SER A 1 94 ? 13.432 -5.434 -3.559 1.00 96.00 94 SER A N 1
ATOM 721 C CA . SER A 1 94 ? 14.737 -5.164 -4.158 1.00 96.00 94 SER A CA 1
ATOM 722 C C . SER A 1 94 ? 15.423 -3.936 -3.542 1.00 96.00 94 SER A C 1
ATOM 724 O O . SER A 1 94 ? 14.791 -3.063 -2.930 1.00 96.00 94 SER A O 1
ATOM 726 N N . LYS A 1 95 ? 16.738 -3.828 -3.768 1.00 94.56 95 LYS A N 1
ATOM 727 C CA . LYS A 1 95 ? 17.502 -2.618 -3.435 1.00 94.56 95 LYS A CA 1
ATOM 728 C C . LYS A 1 95 ? 16.937 -1.382 -4.144 1.00 94.56 95 LYS A C 1
ATOM 730 O O . LYS A 1 95 ? 16.827 -0.341 -3.516 1.00 94.56 95 LYS A O 1
ATOM 735 N N . GLU A 1 96 ? 16.488 -1.522 -5.392 1.00 94.50 96 GLU A N 1
ATOM 736 C CA . GLU A 1 96 ? 15.862 -0.430 -6.153 1.00 94.50 96 GLU A CA 1
ATOM 737 C C . GLU A 1 96 ? 14.625 0.1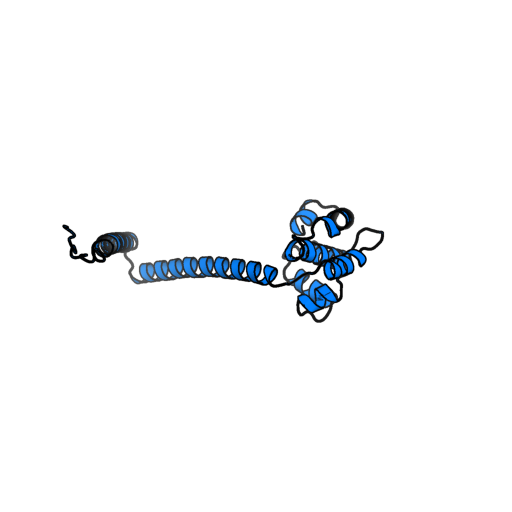37 -5.445 1.00 94.50 96 GLU A C 1
ATOM 739 O O . GLU A 1 96 ? 14.486 1.352 -5.321 1.00 94.50 96 GLU A O 1
ATOM 744 N N . ILE A 1 97 ? 13.743 -0.731 -4.930 1.00 95.12 97 ILE A N 1
ATOM 745 C CA . ILE A 1 97 ? 12.560 -0.296 -4.171 1.00 95.12 97 ILE A CA 1
ATOM 746 C C . ILE A 1 97 ? 12.993 0.410 -2.885 1.00 95.12 97 ILE A C 1
ATOM 748 O O . ILE A 1 97 ? 12.477 1.478 -2.562 1.00 95.12 97 ILE A O 1
ATOM 752 N N . THR A 1 98 ? 13.953 -0.173 -2.167 1.00 95.25 98 THR A N 1
ATOM 753 C CA . THR A 1 98 ? 14.457 0.374 -0.900 1.00 95.25 98 THR A CA 1
ATOM 754 C C . THR A 1 98 ? 15.052 1.772 -1.095 1.00 95.25 98 THR A C 1
ATOM 756 O O . THR A 1 98 ? 14.665 2.703 -0.388 1.00 95.25 98 THR A O 1
ATOM 759 N N . ASP A 1 99 ? 15.904 1.944 -2.109 1.00 92.81 99 ASP A N 1
ATOM 760 C CA . ASP A 1 99 ? 16.562 3.211 -2.435 1.00 92.81 99 ASP A CA 1
ATOM 761 C C . ASP A 1 99 ? 15.549 4.265 -2.909 1.00 92.81 99 ASP A C 1
ATOM 763 O O . ASP A 1 99 ? 15.543 5.392 -2.415 1.00 92.81 99 ASP A O 1
ATOM 767 N N . LYS A 1 100 ? 14.641 3.909 -3.830 1.00 92.00 100 LYS A N 1
ATOM 768 C CA . LYS A 1 100 ? 13.634 4.844 -4.370 1.00 92.00 100 LYS A CA 1
ATOM 769 C C . LYS A 1 100 ? 12.612 5.294 -3.329 1.00 92.00 100 LYS A C 1
ATOM 771 O O . LYS A 1 100 ? 12.060 6.383 -3.463 1.00 92.00 100 LYS A O 1
ATOM 776 N N . LEU A 1 101 ? 12.353 4.473 -2.313 1.00 91.69 101 LEU A N 1
ATOM 777 C CA . LEU A 1 101 ? 11.488 4.825 -1.187 1.00 91.69 101 LEU A CA 1
ATO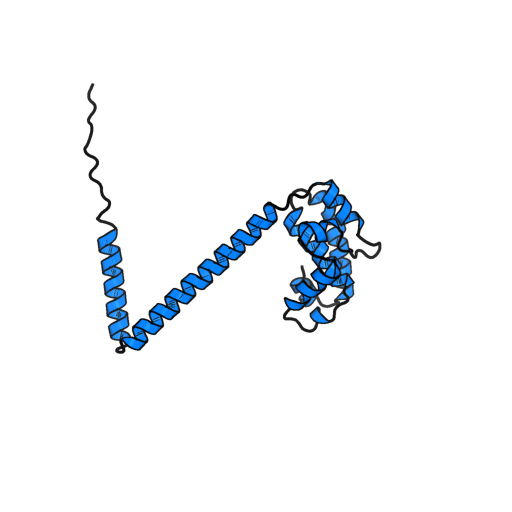M 778 C C . LEU A 1 101 ? 12.252 5.465 -0.017 1.00 91.69 101 LEU A C 1
ATOM 780 O O . LEU A 1 101 ? 11.640 5.734 1.015 1.00 91.69 101 LEU A O 1
ATOM 784 N N . ASN A 1 102 ? 13.555 5.735 -0.169 1.00 91.31 102 ASN A N 1
ATOM 785 C CA . ASN A 1 102 ? 14.426 6.287 0.874 1.00 91.31 102 ASN A CA 1
ATOM 786 C C . ASN A 1 102 ? 14.361 5.499 2.193 1.00 91.31 102 ASN A C 1
ATOM 788 O O . ASN A 1 102 ? 14.376 6.076 3.282 1.00 91.31 102 ASN A O 1
ATOM 792 N N . SER A 1 103 ? 14.255 4.175 2.094 1.00 92.69 103 SER A N 1
ATOM 793 C CA . SER A 1 103 ? 14.261 3.293 3.254 1.00 92.69 103 SER A CA 1
ATOM 794 C C . SER A 1 103 ? 15.663 2.763 3.536 1.00 92.69 103 SER A C 1
ATOM 796 O O . SER A 1 103 ? 16.527 2.724 2.666 1.00 92.69 103 SER A O 1
ATOM 798 N N . THR A 1 104 ? 15.895 2.332 4.772 1.00 92.94 104 THR A N 1
ATOM 799 C CA . THR A 1 104 ? 17.171 1.739 5.189 1.00 92.94 104 THR A CA 1
ATOM 800 C C . THR A 1 104 ? 17.291 0.265 4.811 1.00 92.94 104 THR A C 1
ATOM 802 O O . THR A 1 104 ? 18.404 -0.210 4.594 1.00 92.94 104 THR A O 1
ATOM 805 N N . SER A 1 105 ? 16.174 -0.468 4.751 1.00 95.12 105 SER A N 1
ATOM 806 C CA . SER A 1 105 ? 16.149 -1.884 4.383 1.00 95.12 105 SER A CA 1
ATOM 807 C C . SER A 1 105 ? 14.735 -2.368 3.998 1.00 95.12 105 SER A C 1
ATOM 809 O O . SER A 1 105 ? 13.737 -1.681 4.259 1.00 95.12 105 SER A O 1
ATOM 811 N N . PRO A 1 106 ? 14.615 -3.571 3.406 1.00 94.62 106 PRO A N 1
ATOM 812 C CA . PRO A 1 106 ? 13.342 -4.277 3.261 1.00 94.62 106 PRO A CA 1
ATOM 813 C C . PRO A 1 106 ? 12.579 -4.464 4.578 1.00 94.62 106 PRO A C 1
ATOM 815 O O . PRO A 1 106 ? 11.360 -4.305 4.630 1.00 94.62 106 PRO A O 1
ATOM 818 N N . GLU A 1 107 ? 13.280 -4.793 5.662 1.00 94.75 107 GLU A N 1
ATOM 819 C CA . GLU A 1 107 ? 12.684 -5.060 6.974 1.00 94.75 107 GLU A CA 1
ATOM 820 C C . GLU A 1 107 ? 12.094 -3.796 7.601 1.00 94.75 107 GLU A C 1
ATOM 822 O O . GLU A 1 107 ? 11.035 -3.861 8.236 1.00 94.75 107 GLU A O 1
ATOM 827 N N . SER A 1 108 ? 12.736 -2.638 7.407 1.00 94.69 108 SER A N 1
ATOM 828 C CA . SER A 1 108 ? 12.181 -1.370 7.884 1.00 94.69 108 SER A CA 1
ATOM 829 C C . SER A 1 108 ? 10.921 -0.982 7.112 1.00 94.69 108 SER A C 1
ATOM 831 O O . SER A 1 108 ? 9.950 -0.573 7.746 1.00 94.69 108 SER A O 1
ATOM 833 N N . LEU A 1 109 ? 10.855 -1.238 5.797 1.00 95.00 109 LEU A N 1
ATOM 834 C CA . LEU A 1 109 ? 9.617 -1.075 5.017 1.00 95.00 109 LEU A CA 1
ATOM 835 C C . LEU A 1 109 ? 8.491 -1.981 5.523 1.00 95.00 109 LEU A C 1
ATOM 837 O O . LEU A 1 109 ? 7.374 -1.509 5.737 1.00 95.00 109 LEU A O 1
ATOM 841 N N . VAL A 1 110 ? 8.776 -3.267 5.753 1.00 94.81 110 VAL A N 1
ATOM 842 C CA . VAL A 1 110 ? 7.789 -4.213 6.303 1.00 94.81 110 VAL A CA 1
ATOM 843 C C . VAL A 1 110 ? 7.286 -3.735 7.664 1.00 94.81 110 VAL A C 1
ATOM 845 O O . VAL A 1 110 ? 6.079 -3.696 7.893 1.00 94.81 110 VAL A O 1
ATOM 848 N N . THR A 1 111 ? 8.191 -3.298 8.543 1.00 94.00 111 THR A N 1
ATOM 849 C CA . THR A 1 111 ? 7.830 -2.760 9.862 1.00 94.00 111 THR A CA 1
ATOM 850 C C . THR A 1 111 ? 6.924 -1.535 9.733 1.00 94.00 111 THR A C 1
ATOM 852 O O . THR A 1 111 ? 5.894 -1.467 10.402 1.00 94.00 111 THR A O 1
ATOM 855 N N . SER A 1 112 ? 7.253 -0.592 8.844 1.00 92.25 112 SER A N 1
ATOM 856 C CA . SER A 1 112 ? 6.426 0.593 8.588 1.00 92.25 112 SER A CA 1
ATOM 857 C C . SER A 1 112 ? 5.036 0.240 8.061 1.00 92.25 112 SER A C 1
ATOM 859 O O . SER A 1 112 ? 4.051 0.802 8.524 1.00 92.25 112 SER A O 1
ATOM 861 N N . VAL A 1 113 ? 4.917 -0.708 7.129 1.00 90.56 113 VAL A N 1
ATOM 862 C CA . VAL A 1 113 ? 3.600 -1.120 6.613 1.00 90.56 113 VAL A CA 1
ATOM 863 C C . VAL A 1 113 ? 2.768 -1.803 7.703 1.00 90.56 113 VAL A C 1
ATOM 865 O O . VAL A 1 113 ? 1.573 -1.530 7.826 1.00 90.56 113 VAL A O 1
ATOM 868 N N . ILE A 1 114 ? 3.397 -2.620 8.554 1.00 90.69 114 ILE A N 1
ATOM 869 C CA . ILE A 1 114 ? 2.714 -3.280 9.673 1.00 90.69 114 ILE A CA 1
ATOM 870 C C . ILE A 1 114 ? 2.162 -2.262 10.685 1.00 90.69 114 ILE A C 1
ATOM 872 O O . ILE A 1 114 ? 1.070 -2.467 11.215 1.00 90.69 114 ILE A O 1
ATOM 876 N N . THR A 1 115 ? 2.849 -1.143 10.948 1.00 91.12 115 THR A N 1
ATOM 877 C CA . THR A 1 115 ? 2.321 -0.118 11.874 1.00 91.12 115 THR A CA 1
ATOM 878 C C . THR A 1 115 ? 1.115 0.638 11.315 1.00 91.12 115 THR A C 1
ATOM 880 O O . THR A 1 115 ? 0.321 1.168 12.094 1.00 91.12 115 THR A O 1
ATOM 883 N N . TYR A 1 116 ? 0.927 0.651 9.991 1.00 87.00 116 TYR A N 1
ATOM 884 C CA . TYR A 1 116 ? -0.254 1.238 9.356 1.00 87.00 116 TYR A CA 1
ATOM 885 C C . TYR A 1 116 ? -1.470 0.307 9.331 1.00 87.00 116 TYR A C 1
ATOM 887 O O . TYR A 1 116 ? -2.598 0.801 9.223 1.00 87.00 116 TYR A O 1
ATOM 895 N N . THR A 1 117 ? -1.289 -1.015 9.450 1.00 86.69 117 THR A N 1
ATOM 896 C CA . THR A 1 117 ? -2.438 -1.929 9.465 1.00 86.69 117 THR A CA 1
ATOM 897 C C . THR A 1 117 ? -3.188 -1.879 10.799 1.00 86.69 117 THR A C 1
ATOM 899 O O . THR A 1 117 ? -2.620 -1.974 11.890 1.00 86.69 117 THR A O 1
ATOM 902 N N . LYS A 1 118 ? -4.516 -1.753 10.712 1.00 88.38 118 LYS A N 1
ATOM 903 C CA . LYS A 1 118 ? -5.421 -1.847 11.868 1.00 88.38 118 LYS A CA 1
ATOM 904 C C . LYS A 1 118 ? -5.900 -3.279 12.115 1.00 88.38 118 LYS A C 1
ATOM 906 O O . LYS A 1 118 ? -6.495 -3.535 13.155 1.00 88.38 118 LYS A O 1
ATOM 911 N N . ASN A 1 119 ? -5.651 -4.196 11.181 1.00 88.81 119 ASN A N 1
ATOM 912 C CA . ASN A 1 119 ? -6.117 -5.572 11.248 1.00 88.81 119 ASN A CA 1
ATOM 913 C C . ASN A 1 119 ? -5.100 -6.449 11.991 1.00 88.81 119 ASN A C 1
ATOM 915 O O . ASN A 1 119 ? -4.000 -6.717 11.505 1.00 88.81 119 ASN A O 1
ATOM 919 N N . ASP A 1 120 ? -5.479 -6.931 13.173 1.00 88.75 120 ASP A N 1
ATOM 920 C CA . ASP A 1 120 ? -4.592 -7.730 14.024 1.00 88.75 120 ASP A CA 1
ATOM 921 C C . ASP A 1 120 ? -4.213 -9.087 13.414 1.00 88.75 120 ASP A C 1
ATOM 923 O O . ASP A 1 120 ? -3.138 -9.612 13.709 1.00 88.75 120 ASP A O 1
ATOM 927 N N . LYS A 1 121 ? -5.036 -9.647 12.516 1.00 88.69 121 LYS A N 1
ATOM 928 C CA . LYS A 1 121 ? -4.662 -10.865 11.781 1.00 88.69 121 LYS A CA 1
ATOM 929 C C . LYS A 1 121 ? -3.519 -10.582 10.808 1.00 88.69 121 LYS A C 1
ATOM 931 O O . LYS A 1 121 ? -2.583 -11.373 10.731 1.00 88.69 121 LYS A O 1
ATOM 936 N N . LEU A 1 122 ? -3.559 -9.436 10.121 1.00 90.69 122 LEU A N 1
ATOM 937 C CA . LEU A 1 122 ? -2.513 -9.030 9.178 1.00 90.69 122 LEU A CA 1
ATOM 938 C C . LEU A 1 122 ? -1.184 -8.726 9.877 1.00 90.69 122 LEU A C 1
ATOM 940 O O . LEU A 1 122 ? -0.131 -9.030 9.330 1.00 90.69 122 LEU A O 1
ATOM 944 N N . LYS A 1 123 ? -1.192 -8.216 11.113 1.00 89.75 123 LYS A N 1
ATOM 945 C CA . LYS A 1 123 ? 0.054 -7.972 11.872 1.00 89.75 123 LYS A CA 1
ATOM 946 C C . LYS A 1 123 ? 0.902 -9.231 12.087 1.00 89.75 123 LYS A C 1
ATOM 948 O O . LYS A 1 123 ? 2.109 -9.119 12.264 1.00 89.75 123 LYS A O 1
ATOM 953 N N . ASN A 1 124 ? 0.279 -10.411 12.056 1.00 88.38 124 ASN A N 1
ATOM 954 C CA . ASN A 1 124 ? 0.924 -11.693 12.339 1.00 88.38 124 ASN A CA 1
ATOM 955 C C . ASN A 1 124 ? 1.253 -12.520 11.080 1.00 88.38 124 ASN A C 1
ATOM 957 O O . ASN A 1 124 ? 1.705 -13.659 11.202 1.00 88.38 124 ASN A O 1
ATOM 961 N N . VAL A 1 125 ? 1.023 -11.995 9.869 1.00 92.00 125 VAL A N 1
ATOM 962 C CA . VAL A 1 125 ? 1.368 -12.720 8.632 1.00 92.00 125 VAL A CA 1
ATOM 963 C C . VAL A 1 125 ? 2.880 -12.737 8.406 1.00 92.00 125 VAL A C 1
ATOM 965 O O . VAL A 1 125 ? 3.618 -11.874 8.884 1.00 92.00 125 VAL A O 1
ATOM 968 N N . LYS A 1 126 ? 3.356 -13.734 7.655 1.00 93.38 126 LYS A N 1
ATOM 969 C CA . LYS A 1 126 ? 4.788 -13.915 7.387 1.00 93.38 126 LYS A CA 1
ATOM 970 C C . LYS A 1 126 ? 5.380 -12.670 6.704 1.00 93.38 126 LYS A C 1
ATOM 972 O O . LYS A 1 126 ? 4.764 -12.160 5.766 1.00 93.38 126 LYS A O 1
ATOM 977 N N . PRO A 1 127 ? 6.609 -12.246 7.056 1.00 93.50 127 PRO A N 1
ATOM 978 C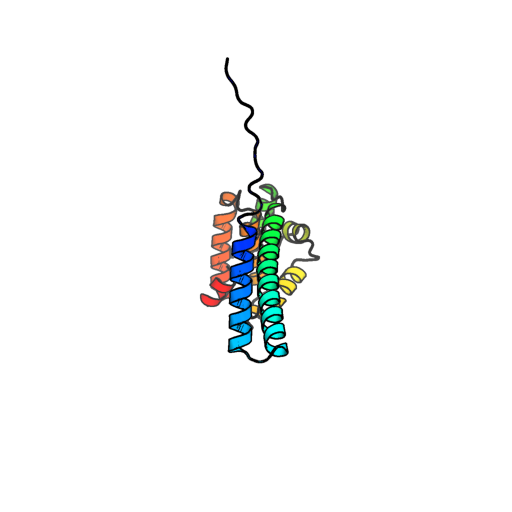 CA . PRO A 1 127 ? 7.277 -11.119 6.400 1.00 93.50 127 PR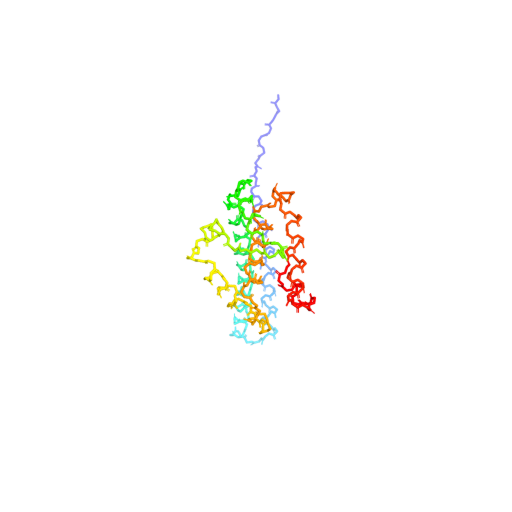O A CA 1
ATOM 979 C C . PRO A 1 127 ? 7.361 -11.240 4.873 1.00 93.50 127 PRO A C 1
ATOM 981 O O . PRO A 1 127 ? 7.260 -10.235 4.177 1.00 93.50 127 PRO A O 1
ATOM 984 N N . SER A 1 128 ? 7.475 -12.458 4.332 1.00 95.19 128 SER A N 1
ATOM 985 C CA . SER A 1 128 ? 7.489 -12.694 2.881 1.00 95.19 128 SER A CA 1
ATOM 986 C C . SER A 1 128 ? 6.192 -12.270 2.183 1.00 95.19 128 SER A C 1
ATOM 988 O O . SER A 1 128 ? 6.239 -11.824 1.040 1.00 95.19 128 SER A O 1
ATOM 990 N N . VAL A 1 129 ? 5.036 -12.360 2.854 1.00 96.75 129 VAL A N 1
ATOM 991 C CA . VAL A 1 129 ? 3.755 -11.862 2.322 1.00 96.75 129 VAL A CA 1
ATOM 992 C C . VAL A 1 129 ? 3.802 -10.342 2.214 1.00 96.75 129 VAL A C 1
ATOM 994 O O . VAL A 1 129 ? 3.480 -9.799 1.162 1.00 96.75 129 VAL A O 1
ATOM 997 N N . TRP A 1 130 ? 4.292 -9.657 3.250 1.00 96.75 130 TRP A N 1
ATOM 998 C CA . TRP A 1 130 ? 4.455 -8.203 3.226 1.00 96.75 130 TRP A CA 1
ATOM 999 C C . TRP A 1 130 ? 5.441 -7.737 2.158 1.00 96.75 130 TRP A C 1
ATOM 1001 O O . TRP A 1 130 ? 5.125 -6.820 1.409 1.00 96.75 130 TRP A O 1
ATOM 1011 N N . GLN A 1 131 ? 6.599 -8.389 2.032 1.00 97.44 131 GLN A N 1
ATOM 1012 C CA . GLN A 1 131 ? 7.565 -8.082 0.970 1.00 97.44 131 GLN A CA 1
ATOM 1013 C C . GLN A 1 131 ? 6.965 -8.273 -0.427 1.00 97.44 131 GLN A C 1
ATOM 1015 O O . GLN A 1 131 ? 7.190 -7.454 -1.324 1.00 97.44 131 GLN A O 1
ATOM 1020 N N . THR A 1 132 ? 6.146 -9.317 -0.583 1.00 98.12 132 THR A N 1
ATOM 1021 C CA . THR A 1 132 ? 5.439 -9.588 -1.833 1.00 98.12 132 THR A CA 1
ATOM 1022 C C . THR A 1 132 ? 4.461 -8.468 -2.167 1.00 98.12 132 THR A C 1
ATOM 1024 O O . THR A 1 132 ? 4.543 -7.884 -3.246 1.00 98.12 132 THR A O 1
ATOM 1027 N N . VAL A 1 133 ? 3.599 -8.101 -1.216 1.00 97.19 133 VAL A N 1
ATOM 1028 C CA . VAL A 1 133 ? 2.607 -7.032 -1.392 1.00 97.19 133 VAL A CA 1
ATOM 1029 C C . VAL A 1 133 ? 3.276 -5.675 -1.625 1.00 97.19 133 VAL A C 1
ATOM 1031 O O . VAL A 1 133 ? 2.854 -4.946 -2.515 1.00 97.19 133 VAL A O 1
ATOM 1034 N N . ILE A 1 134 ? 4.353 -5.342 -0.907 1.00 97.06 134 ILE A N 1
ATOM 1035 C CA . ILE A 1 134 ? 5.108 -4.095 -1.120 1.00 97.06 134 ILE A CA 1
ATOM 1036 C C . ILE A 1 134 ? 5.620 -4.014 -2.562 1.00 97.06 134 ILE A C 1
ATOM 1038 O O . ILE A 1 134 ? 5.422 -2.998 -3.226 1.00 97.06 134 ILE A O 1
ATOM 1042 N N . SER A 1 135 ? 6.230 -5.088 -3.068 1.00 97.31 135 SER A N 1
ATOM 1043 C CA . SER A 1 135 ? 6.773 -5.125 -4.432 1.00 97.31 135 SER A CA 1
ATOM 1044 C C . SER A 1 135 ? 5.669 -5.040 -5.491 1.00 97.31 135 SER A C 1
ATOM 1046 O O . SER A 1 135 ? 5.796 -4.296 -6.464 1.00 97.31 135 SER A O 1
ATOM 1048 N N . MET A 1 136 ? 4.544 -5.730 -5.266 1.00 96.88 136 MET A N 1
ATOM 1049 C CA . MET A 1 136 ? 3.346 -5.647 -6.110 1.00 96.88 136 MET A CA 1
ATOM 1050 C C . MET A 1 136 ? 2.784 -4.223 -6.164 1.00 96.88 136 MET A C 1
ATOM 1052 O O . MET A 1 136 ? 2.552 -3.686 -7.248 1.00 96.88 136 MET A O 1
ATOM 1056 N N . GLN A 1 137 ? 2.579 -3.594 -5.003 1.00 94.81 137 GLN A N 1
ATOM 1057 C CA . GLN A 1 137 ? 2.033 -2.240 -4.926 1.00 94.81 137 GLN A CA 1
ATOM 1058 C C . GLN A 1 137 ? 3.004 -1.213 -5.505 1.00 94.81 137 GLN A C 1
ATOM 1060 O O . GLN A 1 137 ? 2.564 -0.258 -6.142 1.00 94.81 137 GLN A O 1
ATOM 1065 N N . TYR A 1 138 ? 4.313 -1.414 -5.356 1.00 94.44 138 TYR A N 1
ATOM 1066 C CA . TYR A 1 138 ? 5.300 -0.569 -6.013 1.00 94.44 138 TYR A CA 1
ATOM 1067 C C . TYR A 1 138 ? 5.134 -0.620 -7.536 1.00 94.44 138 TYR A C 1
ATOM 1069 O O . TYR A 1 138 ? 4.868 0.413 -8.141 1.00 94.44 138 TYR A O 1
ATOM 1077 N N . LEU A 1 139 ? 5.177 -1.814 -8.142 1.00 93.88 139 LEU A N 1
ATOM 1078 C CA . LEU A 1 139 ? 5.006 -1.994 -9.592 1.00 93.88 139 LEU A CA 1
ATOM 1079 C C . LEU A 1 139 ? 3.690 -1.386 -10.106 1.00 93.88 139 LEU A C 1
ATOM 1081 O O . LEU A 1 139 ? 3.696 -0.629 -11.075 1.00 93.88 139 LEU A O 1
ATOM 1085 N N . LYS A 1 140 ? 2.573 -1.652 -9.417 1.00 92.81 140 LYS A N 1
ATOM 1086 C CA . LYS A 1 140 ? 1.243 -1.126 -9.770 1.00 92.81 140 LYS A CA 1
ATOM 1087 C C . LYS A 1 140 ? 1.198 0.404 -9.774 1.00 92.81 140 LYS A C 1
ATOM 1089 O O . LYS A 1 140 ? 0.559 0.991 -10.644 1.00 92.81 140 LYS A O 1
ATOM 1094 N N . ASN A 1 141 ? 1.867 1.047 -8.815 1.00 90.69 141 ASN A N 1
ATOM 1095 C CA . ASN A 1 141 ? 1.823 2.500 -8.652 1.00 90.69 141 ASN A CA 1
ATOM 1096 C C . ASN A 1 141 ? 2.875 3.251 -9.481 1.00 90.69 141 ASN A C 1
ATOM 1098 O O . ASN A 1 141 ? 2.620 4.390 -9.863 1.00 90.69 141 ASN A O 1
ATOM 1102 N N . THR A 1 142 ? 4.035 2.648 -9.760 1.00 90.56 142 THR A N 1
ATOM 1103 C CA . THR A 1 142 ? 5.180 3.350 -10.374 1.00 90.56 142 THR A CA 1
ATOM 1104 C C . THR A 1 142 ? 5.522 2.863 -11.784 1.00 90.56 142 THR A C 1
ATOM 1106 O O . THR A 1 142 ? 6.089 3.619 -12.567 1.00 90.56 142 THR A O 1
ATOM 1109 N N . ALA A 1 143 ? 5.144 1.634 -12.151 1.00 89.69 143 ALA A N 1
ATOM 1110 C CA . ALA A 1 143 ? 5.502 1.004 -13.424 1.00 89.69 143 ALA A CA 1
ATOM 1111 C C . ALA A 1 143 ? 4.289 0.757 -14.342 1.00 89.69 143 ALA A C 1
ATOM 1113 O O . ALA A 1 143 ? 4.331 -0.119 -15.207 1.00 89.69 143 ALA A O 1
ATOM 1114 N N . SER A 1 144 ? 3.205 1.525 -14.193 1.00 85.88 144 SER A N 1
ATOM 1115 C CA . SER A 1 144 ? 1.974 1.362 -14.990 1.00 85.88 144 SER A CA 1
ATOM 1116 C C . SER A 1 144 ? 2.196 1.504 -16.503 1.00 85.88 144 SER A C 1
ATOM 1118 O O . SER A 1 144 ? 1.544 0.826 -17.289 1.00 85.88 144 SER A O 1
ATOM 1120 N N . GLN A 1 145 ? 3.174 2.311 -16.926 1.00 85.69 145 GLN A N 1
ATOM 1121 C CA . GLN A 1 145 ? 3.558 2.465 -18.339 1.00 85.69 145 GLN A CA 1
ATOM 1122 C C . GLN A 1 145 ? 4.219 1.212 -18.943 1.00 85.69 145 GLN A C 1
ATOM 1124 O O . GLN A 1 145 ? 4.314 1.091 -20.163 1.00 85.69 145 GLN A O 1
ATOM 1129 N N . HIS A 1 146 ? 4.659 0.276 -18.100 1.00 85.81 146 HIS A N 1
ATOM 1130 C CA . HIS A 1 146 ? 5.347 -0.958 -18.479 1.00 85.81 146 HIS A CA 1
ATOM 1131 C C . HIS A 1 146 ? 4.596 -2.195 -17.965 1.00 85.81 146 HIS A C 1
ATOM 1133 O O . HIS A 1 146 ? 5.214 -3.212 -17.669 1.00 85.81 146 HIS A O 1
ATOM 1139 N N . GLU A 1 147 ? 3.262 -2.122 -17.843 1.00 91.00 147 GLU A N 1
ATOM 1140 C CA . GLU A 1 147 ? 2.428 -3.197 -17.275 1.00 91.00 147 GLU A CA 1
ATOM 1141 C C . GLU A 1 147 ? 2.693 -4.566 -17.918 1.00 91.00 147 GLU A C 1
ATOM 1143 O O . GLU A 1 147 ? 2.820 -5.569 -17.217 1.00 91.00 147 GLU A O 1
ATOM 1148 N N . ASN A 1 148 ? 2.867 -4.603 -19.241 1.00 92.50 148 ASN A N 1
ATOM 1149 C CA . ASN A 1 148 ? 3.151 -5.837 -19.977 1.00 92.50 148 ASN A CA 1
ATOM 1150 C C . ASN A 1 148 ? 4.430 -6.555 -19.503 1.00 92.50 148 ASN A C 1
ATOM 1152 O O . ASN A 1 148 ? 4.521 -7.770 -19.649 1.00 92.50 148 ASN A O 1
ATOM 1156 N N . ASP A 1 149 ? 5.390 -5.840 -18.905 1.00 90.88 149 ASP A N 1
ATOM 1157 C CA . ASP A 1 149 ? 6.653 -6.419 -18.432 1.00 90.88 149 ASP A CA 1
ATOM 1158 C C . ASP A 1 149 ? 6.518 -7.109 -17.064 1.00 90.88 149 ASP A C 1
ATOM 1160 O O . ASP A 1 149 ? 7.378 -7.909 -16.682 1.00 90.88 149 ASP A O 1
ATOM 1164 N N . TRP A 1 150 ? 5.454 -6.816 -16.305 1.00 94.75 150 TRP A N 1
ATOM 1165 C CA . TRP A 1 150 ? 5.304 -7.298 -14.928 1.00 94.75 150 TRP A CA 1
ATOM 1166 C C . TRP A 1 150 ? 3.956 -7.947 -14.596 1.00 94.75 150 TRP A C 1
ATOM 1168 O O . TRP A 1 150 ? 3.864 -8.625 -13.571 1.00 94.75 150 TRP A O 1
ATOM 1178 N N . LYS A 1 151 ? 2.928 -7.818 -15.440 1.00 95.94 151 LYS A N 1
ATOM 1179 C CA . LYS A 1 151 ? 1.564 -8.302 -15.157 1.00 95.94 151 LYS A CA 1
ATOM 1180 C C . LYS A 1 151 ? 1.479 -9.794 -14.839 1.00 95.94 151 LYS A C 1
ATOM 1182 O O . LYS A 1 151 ? 0.894 -10.173 -13.829 1.00 95.94 151 LYS A O 1
ATOM 1187 N N . ASP A 1 152 ? 2.114 -10.645 -15.642 1.00 96.81 152 ASP A N 1
ATOM 1188 C CA . ASP A 1 152 ? 2.100 -12.097 -15.405 1.00 96.81 152 ASP A CA 1
ATOM 1189 C C . ASP A 1 152 ? 2.778 -12.470 -14.083 1.00 96.81 152 ASP A C 1
ATOM 1191 O O . ASP A 1 152 ? 2.372 -13.406 -13.394 1.00 96.81 152 ASP A O 1
ATOM 1195 N N . LYS A 1 153 ? 3.813 -11.714 -13.706 1.00 97.38 153 LYS A N 1
ATOM 1196 C CA . LYS A 1 153 ? 4.516 -11.883 -12.435 1.00 97.38 153 LYS A CA 1
ATOM 1197 C C . LYS A 1 153 ? 3.633 -11.424 -11.274 1.00 97.38 153 LYS A C 1
ATOM 1199 O O . LYS A 1 153 ? 3.546 -12.126 -10.273 1.00 97.38 153 LYS A O 1
ATOM 1204 N N . TYR A 1 154 ? 2.923 -10.310 -11.429 1.00 96.94 154 TYR A N 1
ATOM 1205 C CA . TYR A 1 154 ? 1.953 -9.828 -10.445 1.00 96.94 154 TYR A CA 1
ATOM 1206 C C . TYR A 1 154 ? 0.841 -10.846 -10.188 1.00 96.94 154 TYR A C 1
ATOM 1208 O O . TYR A 1 154 ? 0.561 -11.144 -9.032 1.00 96.94 154 TYR A O 1
ATOM 1216 N N . ASN A 1 155 ? 0.277 -11.450 -11.238 1.00 97.12 155 ASN A N 1
ATOM 1217 C CA . ASN A 1 155 ? -0.773 -12.464 -11.095 1.00 97.12 155 ASN A CA 1
ATOM 1218 C C . ASN A 1 155 ? -0.288 -13.683 -10.288 1.00 97.12 155 ASN A C 1
ATOM 1220 O O . ASN A 1 155 ? -0.971 -14.138 -9.376 1.00 97.12 155 ASN A O 1
ATOM 1224 N N . LYS A 1 156 ? 0.937 -14.162 -10.544 1.00 97.88 156 LYS A N 1
ATOM 1225 C CA . LYS A 1 156 ? 1.548 -15.248 -9.752 1.00 97.88 156 LYS A CA 1
ATOM 1226 C C . LYS A 1 156 ? 1.774 -14.861 -8.289 1.00 97.88 156 LYS A C 1
ATOM 1228 O O . LYS A 1 156 ? 1.604 -15.683 -7.393 1.00 97.88 156 LYS A O 1
ATOM 1233 N N . ALA A 1 157 ? 2.156 -13.612 -8.038 1.00 98.00 157 ALA A N 1
ATOM 1234 C CA . ALA A 1 157 ? 2.321 -13.103 -6.682 1.00 98.00 157 ALA A CA 1
ATOM 1235 C C . ALA A 1 157 ? 0.979 -12.975 -5.948 1.00 98.00 157 ALA A C 1
ATOM 1237 O O . ALA A 1 157 ? 0.901 -13.283 -4.760 1.00 98.00 157 ALA A O 1
ATOM 1238 N N . GLU A 1 158 ? -0.091 -12.599 -6.650 1.00 97.19 158 GLU A N 1
ATOM 1239 C CA . GLU A 1 158 ? -1.449 -12.611 -6.108 1.00 97.19 158 GLU A CA 1
ATOM 1240 C C . GLU A 1 158 ? -1.891 -14.031 -5.722 1.00 97.19 158 GLU A C 1
ATOM 1242 O O . GLU A 1 158 ? -2.403 -14.228 -4.619 1.00 97.19 158 GLU A O 1
ATOM 1247 N N . GLU A 1 159 ? -1.644 -15.033 -6.574 1.00 97.69 159 GLU A N 1
ATOM 1248 C CA . GLU A 1 159 ? -1.903 -16.445 -6.253 1.00 97.69 159 GLU A CA 1
ATOM 1249 C C . GLU A 1 159 ? -1.131 -16.894 -5.001 1.00 97.69 159 GLU A C 1
ATOM 1251 O O . GLU A 1 159 ? -1.710 -17.507 -4.097 1.00 97.69 159 GLU A O 1
ATOM 1256 N N . TYR A 1 160 ? 0.149 -16.518 -4.892 1.00 98.00 160 TYR A N 1
ATOM 1257 C CA . TYR A 1 160 ? 0.947 -16.757 -3.690 1.00 98.00 160 TYR A CA 1
ATOM 1258 C C . TYR A 1 160 ? 0.312 -16.109 -2.450 1.00 98.00 160 TYR A C 1
ATOM 1260 O O . TYR A 1 160 ? 0.095 -16.798 -1.451 1.00 98.00 160 TYR A O 1
ATOM 1268 N N . VAL A 1 161 ? -0.045 -14.819 -2.498 1.00 97.56 161 VAL A N 1
ATOM 1269 C CA . VAL A 1 161 ? -0.661 -14.106 -1.361 1.00 97.56 161 VAL A CA 1
ATOM 1270 C C . VAL A 1 161 ? -1.979 -14.766 -0.949 1.00 97.56 161 VAL A C 1
ATOM 1272 O O . VAL A 1 161 ? -2.189 -15.020 0.239 1.00 97.56 161 VAL A O 1
ATOM 1275 N N . ARG A 1 162 ? -2.833 -15.131 -1.915 1.00 96.50 162 ARG A N 1
ATOM 1276 C CA . ARG A 1 162 ? -4.080 -15.875 -1.666 1.00 96.50 162 ARG A CA 1
ATOM 1277 C C . ARG A 1 162 ? -3.816 -17.191 -0.941 1.00 96.50 162 ARG A C 1
ATOM 1279 O O . ARG A 1 162 ? -4.479 -17.473 0.057 1.00 96.50 162 ARG A O 1
ATOM 1286 N N . SER A 1 163 ? -2.809 -17.949 -1.381 1.00 95.94 163 SER A N 1
ATOM 1287 C CA . SER A 1 163 ? -2.425 -19.216 -0.744 1.00 95.94 163 SER A CA 1
ATOM 1288 C C . SER A 1 163 ? -1.933 -19.047 0.699 1.00 95.94 163 SER A C 1
ATOM 1290 O O . SER A 1 163 ? -2.157 -19.928 1.526 1.00 95.94 163 SER A O 1
ATOM 1292 N N . GLN A 1 164 ? -1.277 -17.923 1.020 1.00 95.25 164 GLN A N 1
ATOM 1293 C CA . GLN A 1 164 ? -0.749 -17.671 2.365 1.00 95.25 164 GLN A CA 1
ATOM 1294 C C . GLN A 1 164 ? -1.819 -17.187 3.348 1.00 95.25 164 GLN A C 1
ATOM 1296 O O . GLN A 1 164 ? -1.673 -17.417 4.548 1.00 95.25 164 GLN A O 1
ATOM 1301 N N . LEU A 1 165 ? -2.861 -16.503 2.865 1.00 93.69 165 LEU A N 1
ATOM 1302 C CA . LEU A 1 165 ? -3.896 -15.923 3.724 1.00 93.69 165 LEU A CA 1
ATOM 1303 C C . LEU A 1 165 ? -5.105 -16.839 3.909 1.00 93.69 165 LEU A C 1
ATOM 1305 O O . LEU A 1 165 ? -5.663 -16.875 5.002 1.00 93.69 165 LEU A O 1
ATOM 1309 N N . GLY A 1 166 ? -5.529 -17.551 2.859 1.00 88.62 166 GLY A N 1
ATOM 1310 C CA . GLY A 1 166 ? -6.715 -18.417 2.905 1.00 88.62 166 GLY A CA 1
ATOM 1311 C C . GLY A 1 166 ? -8.037 -17.692 3.213 1.00 88.62 166 GLY A C 1
ATOM 1312 O O . GLY A 1 166 ? -9.039 -18.349 3.477 1.00 88.62 166 GLY A O 1
ATOM 1313 N N . ASP A 1 167 ? -8.044 -16.355 3.196 1.00 90.88 167 ASP A N 1
ATOM 1314 C CA . ASP A 1 167 ? -9.194 -15.493 3.483 1.00 90.88 167 ASP A CA 1
ATOM 1315 C C . ASP A 1 167 ? -9.257 -14.373 2.436 1.00 90.88 167 ASP A C 1
ATOM 1317 O O . ASP A 1 167 ? -8.413 -13.471 2.405 1.00 90.88 167 ASP A O 1
ATOM 1321 N N . ASP A 1 168 ? -10.274 -14.424 1.576 1.00 91.00 168 ASP A N 1
ATOM 1322 C CA . ASP A 1 168 ? -10.471 -13.457 0.494 1.00 91.00 168 ASP A CA 1
ATOM 1323 C C . ASP A 1 168 ? -10.674 -12.018 0.990 1.00 91.00 168 ASP A C 1
ATOM 1325 O O . ASP A 1 168 ? -10.375 -11.075 0.254 1.00 91.00 168 ASP A O 1
ATOM 1329 N N . ASN A 1 169 ? -11.166 -11.815 2.218 1.00 91.12 169 ASN A N 1
ATOM 1330 C CA . ASN A 1 169 ? -11.302 -10.470 2.776 1.00 91.12 169 ASN A CA 1
ATOM 1331 C C . ASN A 1 169 ? -9.934 -9.885 3.125 1.00 91.12 169 ASN A C 1
ATOM 1333 O O . ASN A 1 169 ? -9.691 -8.711 2.853 1.00 91.12 169 ASN A O 1
ATOM 1337 N N . LEU A 1 170 ? -9.025 -10.708 3.658 1.00 91.50 170 LEU A N 1
ATOM 1338 C CA . LEU A 1 170 ? -7.650 -10.284 3.937 1.00 91.50 170 LEU A CA 1
ATOM 1339 C C . LEU A 1 170 ? -6.885 -9.992 2.643 1.00 91.50 170 LEU A C 1
ATOM 1341 O O . LEU A 1 170 ? -6.134 -9.024 2.583 1.00 91.50 170 LEU A O 1
ATOM 1345 N N . VAL A 1 171 ? -7.110 -10.786 1.591 1.00 91.50 171 VAL A N 1
ATOM 1346 C CA . VAL A 1 171 ? -6.508 -10.546 0.268 1.00 91.50 171 VAL A CA 1
ATOM 1347 C C . VAL A 1 171 ? -6.964 -9.199 -0.301 1.00 91.50 171 VAL A C 1
ATOM 1349 O O . VAL A 1 171 ? -6.127 -8.411 -0.731 1.00 91.50 171 VAL A O 1
ATOM 1352 N N . LYS A 1 172 ? -8.271 -8.900 -0.257 1.00 90.12 172 LYS A N 1
ATOM 1353 C CA . LYS A 1 172 ? -8.832 -7.614 -0.721 1.00 90.12 172 LYS A CA 1
ATOM 1354 C C . LYS A 1 172 ? -8.352 -6.412 0.090 1.00 90.12 172 LYS A C 1
ATOM 1356 O O . LYS A 1 172 ? -8.316 -5.309 -0.435 1.00 90.12 172 LYS A O 1
ATOM 1361 N N . GLU A 1 173 ? -8.024 -6.600 1.366 1.00 88.38 173 GLU A N 1
ATOM 1362 C CA . GLU A 1 173 ? -7.454 -5.528 2.188 1.00 88.38 173 GLU A CA 1
ATOM 1363 C C . GLU A 1 173 ? -6.019 -5.171 1.751 1.00 88.38 173 GLU A C 1
ATOM 1365 O O . GLU A 1 173 ? -5.598 -4.029 1.926 1.00 88.38 173 GLU A O 1
ATOM 1370 N N . LEU A 1 174 ? -5.274 -6.118 1.162 1.00 87.94 174 LEU A N 1
ATOM 1371 C CA . LEU A 1 174 ? -3.874 -5.930 0.759 1.00 87.94 174 LEU A CA 1
ATOM 1372 C C . LEU A 1 174 ? -3.661 -5.532 -0.718 1.00 87.94 174 LEU A C 1
ATOM 1374 O O . LEU A 1 174 ? -2.606 -4.966 -1.029 1.00 87.94 174 LEU A O 1
ATOM 1378 N N . LEU A 1 175 ? -4.592 -5.852 -1.629 1.00 86.88 175 LEU A N 1
ATOM 1379 C CA . LEU A 1 175 ? -4.415 -5.738 -3.093 1.00 86.88 175 LEU A CA 1
ATOM 1380 C C . LEU A 1 175 ? -5.346 -4.721 -3.768 1.00 86.88 175 LEU A C 1
ATOM 1382 O O . LEU A 1 175 ? -4.819 -3.897 -4.572 1.00 86.88 175 LEU A O 1
#

Secondary structure (DSSP, 8-state):
------------SHHHHHHHHHHHHHHHHHHHHH--HHHHHHHHHHHHHHHHHHHHHHHHHHHHHHHHHHS---HHHHHHHHTTB-TTS-BPPPHHHHHHTT-S-HHHHHHHHHHH---HHHHTS-HHHHHHHHHHHHHHHH-GGGHHHHHHHHHHHHHHHHHHH--HHHHHHH-

Organism: NCBI:txid588596

Sequence (175 aa):
MLGYLRTATTDTDNSSSAVSEKYKKAREYLSTQIGDKHLEEDIIKASSKVVIDKSSEKVAEASKKEALKEIQITPEITKTIVSTQKTDGSFEVSKEITDKLNSTSPESLVTSVITYTKNDKLKNVKPSVWQTVISMQYLKNTASQHENDWKDKYNKAEEYVRSQLGDDNLVKELL

pLDDT: mean 87.17, std 15.55, range [31.09, 98.5]